Protein AF-A0A914PGG3-F1 (afdb_monomer_lite)

Organism: NCBI:txid227884

Foldseek 3Di:
DKDWDWDQDVNFIWIWIWDDPDPVGDIDTPRLPLPPQPSDSTRGPVSSVVSCVVVPDDPVNCCVPPVVD

Secondary structure (DSSP, 8-state):
-EEEEEEEETTEEEEEEEE-SSTTS--EE-GGGSTTSTTSSSEEHHHHHHHHGGG---HHHHHHHHS--

Sequence (69 aa):
MSVVELWDGDGKPYIKLWYSDNSSVPFRDITQYIGDCGGKDKCDFEQFKVRSQPYLATYDNIVERCEKL

pLDDT: mean 86.66, std 11.47, range [47.31, 97.75]

Radius of gyration: 14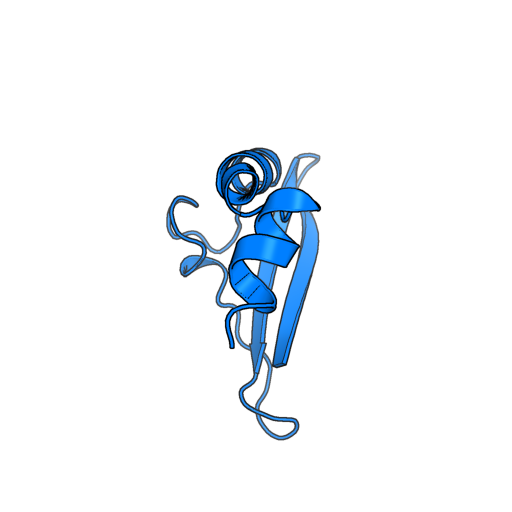.8 Å; chains: 1; bounding box: 31×26×36 Å

Structure (mmCIF, N/CA/C/O backbone):
data_AF-A0A914PGG3-F1
#
_entry.id   AF-A0A914PGG3-F1
#
loop_
_atom_site.group_PDB
_atom_site.id
_atom_site.type_sy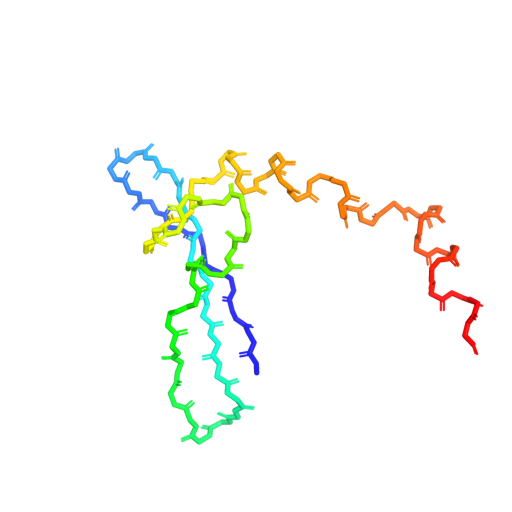mbol
_atom_site.label_atom_id
_atom_site.label_alt_id
_atom_site.label_comp_id
_atom_site.label_asym_id
_atom_site.label_entity_id
_atom_site.label_seq_id
_atom_site.pdbx_PDB_ins_code
_atom_site.Cartn_x
_atom_site.Cartn_y
_atom_site.Cartn_z
_atom_site.occupancy
_atom_site.B_iso_or_equiv
_atom_site.auth_seq_id
_atom_site.auth_comp_id
_atom_site.auth_asym_id
_atom_site.auth_atom_id
_atom_site.pdbx_PDB_model_num
ATOM 1 N N . MET A 1 1 ? -4.134 -4.913 -13.490 1.00 89.31 1 MET A N 1
ATOM 2 C CA . MET A 1 1 ? -4.481 -3.638 -12.832 1.00 89.31 1 MET A CA 1
ATOM 3 C C . MET A 1 1 ? -4.365 -3.806 -11.328 1.00 89.31 1 MET A C 1
ATOM 5 O O . MET A 1 1 ? -4.848 -4.802 -10.801 1.00 89.31 1 MET A O 1
ATOM 9 N N . SER A 1 2 ? -3.715 -2.866 -10.648 1.00 91.56 2 SER A N 1
ATOM 10 C CA . SER A 1 2 ? -3.647 -2.816 -9.185 1.00 91.56 2 SER A CA 1
ATOM 11 C C . SER A 1 2 ? -4.418 -1.612 -8.651 1.00 91.56 2 SER A C 1
ATOM 13 O O . SER A 1 2 ? -4.500 -0.581 -9.318 1.00 91.56 2 SER A O 1
ATOM 15 N N . VAL A 1 3 ? -4.973 -1.755 -7.450 1.00 95.12 3 VAL A N 1
ATOM 16 C CA . VAL A 1 3 ? -5.652 -0.690 -6.703 1.00 95.12 3 VAL A CA 1
ATOM 17 C C . VAL A 1 3 ? -5.099 -0.681 -5.283 1.00 95.12 3 VAL A C 1
ATOM 19 O O . VAL A 1 3 ? -4.966 -1.734 -4.661 1.00 95.12 3 VAL A O 1
ATOM 22 N N . VAL A 1 4 ? -4.764 0.508 -4.786 1.00 94.75 4 VAL A N 1
ATOM 23 C CA . VAL A 1 4 ? -4.334 0.735 -3.403 1.00 94.75 4 VAL A CA 1
ATOM 24 C C . VAL A 1 4 ? -5.459 1.461 -2.684 1.00 94.75 4 VAL A C 1
ATOM 26 O O . VAL A 1 4 ? -5.880 2.528 -3.124 1.00 94.75 4 VAL A O 1
ATOM 29 N N . GLU A 1 5 ? -5.933 0.891 -1.585 1.00 95.75 5 GLU A N 1
ATOM 30 C CA . GLU A 1 5 ? -7.021 1.450 -0.788 1.00 95.75 5 GLU A CA 1
ATOM 31 C C . GLU A 1 5 ? -6.525 1.826 0.606 1.00 95.75 5 GLU A C 1
ATOM 33 O O . GLU A 1 5 ? -5.771 1.074 1.226 1.00 95.75 5 GLU A O 1
ATOM 38 N N . LEU A 1 6 ? -6.990 2.970 1.107 1.00 96.25 6 LEU A N 1
ATOM 39 C CA . LEU A 1 6 ? -6.799 3.409 2.485 1.00 96.25 6 LEU A CA 1
ATOM 40 C C . LEU A 1 6 ? -8.103 3.185 3.254 1.00 96.25 6 LEU A C 1
ATOM 42 O O . LEU A 1 6 ? -9.146 3.716 2.876 1.00 96.25 6 LEU A O 1
ATOM 46 N N . TRP A 1 7 ? -8.026 2.415 4.332 1.00 94.81 7 TRP A N 1
ATOM 47 C CA . TRP A 1 7 ? -9.151 2.037 5.179 1.00 94.81 7 TRP A CA 1
ATOM 48 C C . TRP A 1 7 ? -8.970 2.581 6.591 1.00 94.81 7 TRP A C 1
ATOM 50 O O . TRP A 1 7 ? -7.842 2.702 7.065 1.00 94.81 7 TRP A O 1
ATOM 60 N N . ASP A 1 8 ? -10.077 2.839 7.283 1.00 93.56 8 ASP A N 1
ATOM 61 C CA . ASP A 1 8 ? -10.087 3.076 8.728 1.00 93.56 8 ASP A CA 1
ATOM 62 C C . ASP A 1 8 ? -10.413 1.764 9.462 1.00 93.56 8 ASP A C 1
ATOM 64 O O . ASP A 1 8 ? -11.396 1.089 9.145 1.00 93.56 8 ASP A O 1
ATOM 68 N N . GLY A 1 9 ? -9.553 1.357 10.397 1.00 86.19 9 GLY A N 1
ATOM 69 C CA . GLY A 1 9 ? -9.720 0.164 11.223 1.00 86.19 9 GLY A CA 1
ATOM 70 C C . GLY A 1 9 ? -9.701 0.529 12.696 1.00 86.19 9 GLY A C 1
ATOM 71 O O . GLY A 1 9 ? -8.627 0.620 13.285 1.00 86.19 9 GLY A O 1
ATOM 72 N N . ASP A 1 10 ? -10.878 0.727 13.287 1.00 86.69 10 ASP A N 1
ATOM 73 C CA . ASP A 1 10 ? -11.038 1.074 14.705 1.00 86.69 10 ASP A CA 1
ATOM 74 C C . ASP A 1 10 ? -10.165 2.277 15.130 1.00 86.69 10 ASP A C 1
ATOM 76 O O . ASP A 1 10 ? -9.537 2.277 16.192 1.00 86.69 10 ASP A O 1
ATOM 80 N N . GLY A 1 11 ? -10.080 3.300 14.269 1.00 88.38 11 GLY A N 1
ATOM 81 C CA . GLY A 1 11 ? -9.285 4.509 14.495 1.00 88.38 11 GLY A CA 1
ATOM 82 C C . GLY A 1 11 ? -7.805 4.378 14.125 1.00 88.38 11 GLY A C 1
ATOM 83 O O . GLY A 1 11 ? -7.031 5.308 14.364 1.00 88.38 11 GLY A O 1
ATOM 84 N N . LYS A 1 12 ? -7.387 3.244 13.549 1.00 90.38 12 LYS A N 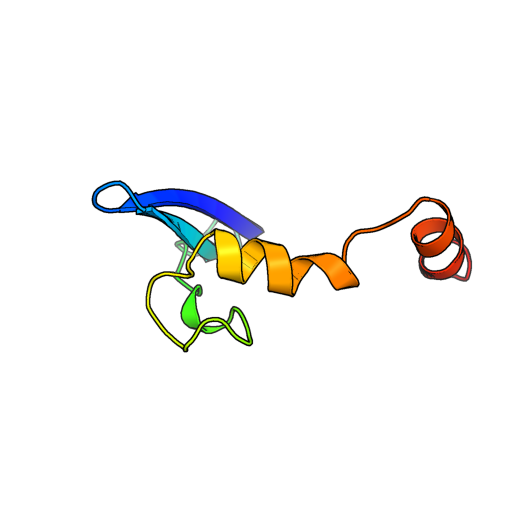1
ATOM 85 C CA . LYS A 1 12 ? -6.047 3.047 12.986 1.00 90.38 12 LYS A CA 1
ATOM 86 C C . LYS A 1 12 ? -6.138 2.829 11.476 1.00 90.38 12 LYS A C 1
ATOM 88 O O . LYS A 1 12 ? -6.675 1.805 11.043 1.00 90.38 12 LYS A O 1
ATOM 93 N N . PRO A 1 13 ? -5.609 3.755 10.660 1.00 95.00 13 PRO A N 1
ATOM 94 C CA . PRO A 1 13 ? -5.646 3.595 9.221 1.00 95.00 13 PRO A CA 1
ATOM 95 C C . PRO A 1 13 ? -4.749 2.442 8.761 1.00 95.00 13 PRO A C 1
ATOM 97 O O . PRO A 1 13 ? -3.660 2.219 9.296 1.00 95.00 13 PRO A O 1
ATOM 100 N N . TYR A 1 14 ? -5.188 1.729 7.729 1.00 94.69 14 TYR A N 1
ATOM 101 C CA . TYR A 1 14 ? -4.426 0.644 7.117 1.00 94.69 14 TYR A CA 1
ATOM 102 C C . TYR A 1 14 ? -4.627 0.600 5.602 1.00 94.69 14 TYR A C 1
ATOM 104 O O . TYR A 1 14 ? -5.610 1.103 5.060 1.00 94.69 14 TYR A O 1
ATOM 112 N N . ILE A 1 15 ? -3.669 -0.005 4.911 1.00 95.62 15 ILE A N 1
ATOM 113 C CA . ILE A 1 15 ? -3.646 -0.175 3.465 1.00 95.62 15 ILE A CA 1
ATOM 114 C C . ILE A 1 15 ? -4.103 -1.580 3.093 1.00 95.62 15 ILE A C 1
ATOM 116 O O . ILE A 1 15 ? -3.684 -2.567 3.712 1.00 95.62 15 ILE A O 1
ATOM 120 N N . LYS A 1 16 ? -4.910 -1.653 2.031 1.00 95.06 16 LYS A N 1
ATOM 121 C CA . LYS A 1 16 ? -5.149 -2.874 1.261 1.00 95.06 16 LYS A CA 1
ATOM 122 C C . LYS A 1 16 ? -4.654 -2.717 -0.166 1.00 95.06 16 LYS A C 1
ATOM 124 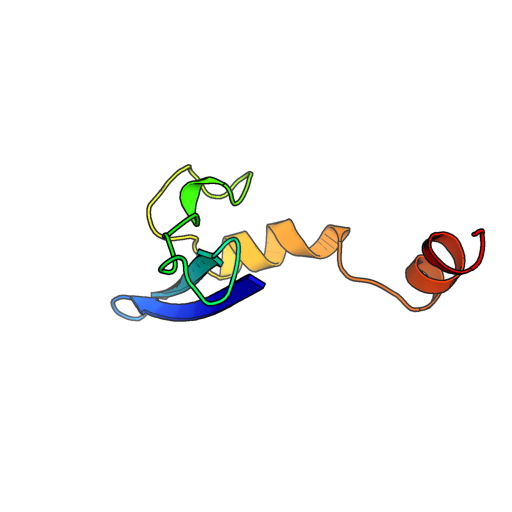O O . LYS A 1 16 ? -4.813 -1.661 -0.779 1.00 95.06 16 LYS A O 1
ATOM 129 N N . LEU A 1 17 ? -4.056 -3.780 -0.693 1.00 94.69 17 LEU A N 1
ATOM 130 C CA . LEU A 1 17 ? -3.630 -3.855 -2.083 1.00 94.69 17 LEU A CA 1
ATOM 131 C C . LEU A 1 17 ? -4.445 -4.926 -2.794 1.00 94.69 17 LEU A C 1
ATOM 133 O O . LEU A 1 17 ? -4.410 -6.098 -2.424 1.00 94.69 17 LEU A O 1
ATOM 137 N N . TRP A 1 18 ? -5.126 -4.516 -3.854 1.00 95.88 18 TRP A N 1
ATOM 138 C CA . TRP A 1 18 ? -5.916 -5.399 -4.693 1.00 95.88 18 TRP A CA 1
ATOM 139 C C . TRP A 1 18 ? -5.299 -5.496 -6.072 1.00 95.88 18 TRP A C 1
ATOM 141 O O . TRP A 1 18 ? -4.762 -4.524 -6.609 1.00 95.88 18 TRP A O 1
ATOM 151 N N . TYR A 1 19 ? -5.407 -6.673 -6.674 1.00 96.56 19 TYR A N 1
ATOM 152 C CA . TYR A 1 19 ? -4.910 -6.900 -8.019 1.00 96.56 19 TYR A CA 1
ATOM 153 C C . TYR A 1 19 ? -5.870 -7.743 -8.841 1.00 96.56 19 TYR A C 1
ATOM 155 O O . TYR A 1 19 ? -6.472 -8.689 -8.345 1.00 96.56 19 TYR A O 1
ATOM 163 N N . SER A 1 20 ? -5.980 -7.403 -10.116 1.00 97.75 20 SER A N 1
ATOM 164 C CA . SER A 1 20 ? -6.651 -8.199 -11.134 1.00 97.75 20 SER A CA 1
ATOM 165 C C . SER A 1 20 ? -5.760 -8.261 -12.372 1.00 97.75 20 SER A C 1
ATOM 167 O O . SER A 1 20 ? -5.177 -7.250 -12.766 1.00 97.75 20 SER A O 1
ATOM 169 N N . ASP A 1 21 ? -5.644 -9.426 -13.007 1.00 96.44 21 ASP A N 1
ATOM 170 C CA . ASP A 1 21 ? -4.812 -9.586 -14.204 1.00 96.44 21 ASP A CA 1
ATOM 171 C C . ASP A 1 21 ? -5.386 -8.801 -15.398 1.00 96.44 21 ASP A C 1
ATOM 173 O O . ASP A 1 21 ? -4.635 -8.239 -16.193 1.00 96.44 21 ASP A O 1
ATOM 177 N N . ASN A 1 22 ? -6.717 -8.717 -15.513 1.00 95.50 22 ASN A N 1
ATOM 178 C CA . ASN A 1 22 ? -7.430 -8.042 -16.603 1.00 95.50 22 ASN A CA 1
ATOM 179 C C . ASN A 1 22 ? -8.911 -7.795 -16.247 1.00 95.50 22 ASN A C 1
ATOM 181 O O . ASN A 1 22 ? -9.405 -8.275 -15.234 1.00 95.50 22 ASN A O 1
ATOM 185 N N . SER A 1 23 ? -9.650 -7.089 -17.108 1.00 94.25 23 SER A N 1
ATOM 186 C CA . SER A 1 23 ? -11.055 -6.714 -16.865 1.00 94.25 23 SER A CA 1
ATOM 187 C C . SER A 1 23 ? -12.027 -7.886 -16.674 1.00 94.25 23 SER A C 1
ATOM 189 O O . SER A 1 23 ? -13.136 -7.670 -16.198 1.00 94.25 23 SER A O 1
ATOM 191 N N . SER A 1 24 ? -11.638 -9.107 -17.048 1.00 96.19 24 SER A N 1
ATOM 192 C CA . SER A 1 24 ? -12.469 -10.311 -16.920 1.00 96.19 24 SER A CA 1
ATOM 193 C C . SER A 1 24 ? -12.178 -11.122 -15.650 1.00 96.19 24 SER A C 1
ATOM 195 O O . SER A 1 24 ? -12.914 -12.057 -15.350 1.00 96.19 24 SER A O 1
ATOM 197 N N . VAL A 1 25 ? -11.120 -10.792 -14.901 1.00 96.00 25 VAL A N 1
ATOM 198 C CA . VAL A 1 25 ? -10.728 -11.485 -13.663 1.00 96.00 25 VAL A CA 1
ATOM 199 C C . VAL A 1 25 ? -11.093 -10.606 -12.460 1.00 96.00 25 VAL A C 1
ATOM 201 O O . VAL A 1 25 ? -10.770 -9.414 -12.466 1.00 96.00 25 VAL A O 1
ATOM 204 N N . PRO A 1 26 ? -11.751 -11.135 -11.411 1.00 96.56 26 PRO A N 1
ATOM 205 C CA . PRO A 1 26 ? -12.061 -10.345 -10.225 1.00 96.56 26 PRO A CA 1
ATOM 206 C C . PRO A 1 26 ? -10.787 -9.913 -9.490 1.00 96.56 26 PRO A C 1
ATOM 208 O O . PRO A 1 26 ? -9.747 -10.574 -9.548 1.00 96.56 26 PRO A O 1
ATOM 211 N N . PHE A 1 27 ? -10.881 -8.802 -8.763 1.00 97.00 27 PHE A N 1
ATOM 212 C CA . PHE A 1 27 ? -9.806 -8.372 -7.878 1.00 97.00 27 PHE A CA 1
ATOM 213 C C . PHE A 1 27 ? -9.604 -9.378 -6.739 1.00 97.00 27 PHE A C 1
ATOM 215 O O . PHE A 1 27 ? -10.562 -9.868 -6.144 1.00 97.00 27 PHE A O 1
ATOM 222 N N . ARG A 1 28 ? -8.339 -9.659 -6.427 1.00 95.50 28 ARG A N 1
ATOM 223 C CA . ARG A 1 28 ? -7.905 -10.464 -5.282 1.00 95.50 28 ARG A CA 1
ATOM 224 C C . ARG A 1 28 ? -7.094 -9.611 -4.317 1.00 95.50 28 ARG A C 1
ATOM 226 O O . ARG A 1 28 ? -6.303 -8.773 -4.758 1.00 95.50 28 ARG A O 1
ATOM 233 N N . ASP A 1 29 ? -7.305 -9.834 -3.022 1.00 94.50 29 ASP A N 1
ATOM 234 C CA . ASP A 1 29 ? -6.515 -9.203 -1.965 1.00 94.50 29 ASP A CA 1
ATOM 235 C C . ASP A 1 29 ? -5.100 -9.786 -2.013 1.00 94.50 29 ASP A C 1
ATOM 237 O O . ASP A 1 29 ? -4.897 -10.999 -1.919 1.00 94.50 29 ASP A O 1
ATOM 241 N N . ILE A 1 30 ? -4.124 -8.911 -2.221 1.00 94.19 30 ILE A N 1
ATOM 242 C CA . ILE A 1 30 ? -2.705 -9.245 -2.267 1.00 94.19 30 ILE A CA 1
ATOM 243 C C . ILE A 1 30 ? -1.905 -8.457 -1.225 1.00 94.19 30 ILE A C 1
ATOM 245 O O . ILE A 1 30 ? -0.684 -8.345 -1.333 1.00 94.19 30 ILE A O 1
ATOM 249 N N . THR A 1 31 ? -2.574 -7.926 -0.198 1.00 94.31 31 THR A N 1
ATOM 250 C CA . THR A 1 31 ? -1.966 -7.119 0.874 1.00 94.31 31 THR A CA 1
ATOM 251 C C . THR A 1 31 ? -0.811 -7.852 1.558 1.00 94.31 31 THR A C 1
ATOM 253 O O . THR A 1 31 ? 0.214 -7.250 1.865 1.00 94.31 31 THR A O 1
ATOM 256 N N . GLN A 1 32 ? -0.908 -9.175 1.679 1.00 92.38 32 GLN A N 1
ATOM 257 C CA . GLN A 1 32 ? 0.144 -10.043 2.219 1.00 92.38 32 GLN A CA 1
ATOM 258 C C . GLN A 1 32 ? 1.488 -9.979 1.466 1.00 92.38 32 GLN A C 1
ATOM 260 O O . GLN A 1 32 ? 2.519 -10.327 2.036 1.00 92.38 32 GLN A O 1
ATOM 265 N N . TYR A 1 33 ? 1.501 -9.540 0.200 1.00 91.56 33 TYR A N 1
ATOM 266 C CA . TYR A 1 33 ? 2.729 -9.377 -0.590 1.00 91.56 33 TYR A CA 1
ATOM 267 C C . TYR A 1 33 ? 3.369 -7.998 -0.427 1.00 91.56 33 TYR A C 1
ATOM 269 O O . TYR A 1 33 ? 4.427 -7.731 -1.002 1.00 91.56 33 TYR A O 1
ATOM 277 N N . ILE A 1 34 ? 2.774 -7.111 0.373 1.00 90.88 34 ILE A N 1
ATOM 278 C CA . ILE A 1 34 ? 3.456 -5.908 0.834 1.00 90.88 34 ILE A CA 1
ATOM 279 C C . ILE A 1 34 ? 4.573 -6.368 1.781 1.00 90.88 34 ILE A C 1
ATOM 281 O O . ILE A 1 34 ? 4.346 -6.634 2.962 1.00 90.88 34 ILE A O 1
ATOM 285 N N . GLY A 1 35 ? 5.787 -6.485 1.228 1.00 86.12 35 GLY A N 1
ATOM 286 C CA . GLY A 1 35 ? 6.998 -6.814 1.980 1.00 86.12 35 GLY A CA 1
ATOM 287 C C . GLY A 1 35 ? 7.144 -5.922 3.208 1.00 86.12 35 GLY A C 1
ATOM 288 O O . GLY A 1 35 ? 6.680 -4.781 3.198 1.00 86.12 35 GLY A O 1
ATOM 289 N N . ASP A 1 36 ? 7.726 -6.469 4.270 1.00 83.88 36 ASP A N 1
ATOM 290 C CA . ASP A 1 36 ? 7.892 -5.800 5.562 1.00 83.88 36 ASP A CA 1
ATOM 291 C C . ASP A 1 36 ? 6.587 -5.305 6.199 1.00 83.88 36 ASP A C 1
ATOM 293 O O . ASP A 1 36 ? 6.641 -4.441 7.064 1.00 83.88 36 ASP A O 1
ATOM 297 N N . CYS A 1 37 ? 5.424 -5.856 5.818 1.00 84.31 37 CYS A N 1
ATOM 298 C CA . CYS A 1 37 ? 4.126 -5.559 6.435 1.00 84.31 37 CYS A CA 1
ATOM 299 C C . CYS A 1 37 ? 3.468 -6.778 7.109 1.00 84.31 37 CYS A C 1
ATOM 301 O O . CYS A 1 37 ? 2.252 -6.961 7.101 1.00 84.31 37 CYS A O 1
ATOM 303 N N . GLY A 1 38 ? 4.296 -7.642 7.708 1.00 69.50 38 GLY A N 1
ATOM 304 C CA . GLY A 1 38 ? 3.864 -8.691 8.641 1.00 69.50 38 GLY A CA 1
ATOM 305 C C . GLY A 1 38 ? 3.010 -9.826 8.060 1.00 69.50 38 GLY A C 1
ATOM 306 O O . GLY A 1 38 ? 2.513 -10.631 8.843 1.00 69.50 38 GLY A O 1
ATOM 307 N N . GLY A 1 39 ? 2.830 -9.903 6.735 1.00 64.38 39 GLY A N 1
ATOM 308 C CA . GLY A 1 39 ? 2.110 -10.993 6.061 1.00 64.38 39 GLY A CA 1
ATOM 309 C C . GLY A 1 39 ? 0.619 -11.085 6.408 1.00 64.38 39 GLY A C 1
ATOM 310 O O . GLY A 1 39 ? 0.051 -12.172 6.356 1.00 64.38 39 GLY A O 1
ATOM 311 N N . LYS A 1 40 ? -0.003 -9.970 6.810 1.00 70.25 40 LYS A N 1
ATOM 312 C CA . LYS A 1 40 ? -1.411 -9.913 7.230 1.00 70.25 40 LYS A CA 1
ATOM 313 C C . LYS A 1 40 ? -2.330 -9.450 6.094 1.00 70.25 40 LYS A C 1
ATOM 315 O O . LYS A 1 40 ? -1.886 -8.910 5.084 1.00 70.25 40 LYS A O 1
ATOM 320 N N . ASP A 1 41 ? -3.631 -9.614 6.310 1.00 84.44 41 ASP A N 1
ATOM 321 C CA . ASP A 1 41 ? -4.735 -9.097 5.486 1.00 84.44 41 ASP A CA 1
ATOM 322 C C . ASP A 1 41 ? -4.866 -7.559 5.515 1.00 84.44 41 ASP A C 1
ATOM 324 O O . ASP A 1 41 ? -5.716 -6.982 4.833 1.00 84.44 41 ASP A O 1
ATOM 328 N N . LYS A 1 42 ? -4.041 -6.893 6.329 1.00 90.00 42 LYS A N 1
ATOM 329 C CA . LYS A 1 42 ? -3.980 -5.443 6.512 1.00 90.00 42 LYS A CA 1
ATOM 330 C C . LYS A 1 42 ? -2.531 -5.015 6.668 1.00 90.00 42 LYS A C 1
ATOM 332 O O . LYS A 1 42 ? -1.780 -5.653 7.407 1.00 90.00 42 LYS A O 1
ATOM 337 N N . CYS A 1 43 ? -2.169 -3.903 6.040 1.00 93.56 43 CYS A N 1
ATOM 338 C CA . CYS A 1 43 ? -0.878 -3.267 6.252 1.00 93.56 43 CYS A CA 1
ATOM 339 C C . CYS A 1 43 ? -1.053 -1.954 7.017 1.00 93.56 43 CYS A C 1
ATOM 341 O O . CYS A 1 43 ? -1.754 -1.070 6.542 1.00 93.56 43 CYS A O 1
ATOM 343 N N . ASP A 1 44 ? -0.443 -1.815 8.194 1.00 93.81 44 ASP A N 1
ATOM 344 C CA . ASP A 1 44 ? -0.523 -0.572 8.970 1.00 93.81 44 ASP A CA 1
ATOM 345 C C . ASP A 1 44 ? -0.038 0.630 8.140 1.00 93.81 44 ASP A C 1
ATOM 347 O O . ASP A 1 44 ? 0.960 0.540 7.419 1.00 93.81 44 ASP A O 1
ATOM 351 N N . PHE A 1 45 ? -0.760 1.751 8.206 1.00 93.81 45 PHE A N 1
ATOM 352 C CA . PHE A 1 45 ? -0.466 2.907 7.362 1.00 93.81 45 PHE A CA 1
ATOM 353 C C . PHE A 1 45 ? 0.894 3.548 7.662 1.00 93.81 45 PHE A C 1
ATOM 355 O O . PHE A 1 45 ? 1.609 3.930 6.732 1.00 93.81 45 PHE A O 1
ATOM 362 N N . GLU A 1 46 ? 1.289 3.646 8.933 1.00 92.25 46 GLU A N 1
ATOM 363 C CA . GLU A 1 46 ? 2.586 4.222 9.298 1.00 92.25 46 GLU A CA 1
ATOM 364 C C . GLU A 1 46 ? 3.729 3.299 8.875 1.00 92.25 46 GLU A C 1
ATOM 366 O O . GLU A 1 46 ? 4.720 3.756 8.301 1.00 92.25 46 GLU A O 1
ATOM 371 N N . GLN A 1 47 ? 3.553 1.988 9.038 1.00 92.31 47 GLN A N 1
ATOM 372 C CA . GLN A 1 47 ? 4.495 0.998 8.521 1.00 92.31 47 GLN A CA 1
ATOM 373 C C . GLN A 1 47 ? 4.624 1.071 6.994 1.00 92.31 47 GLN A C 1
ATOM 375 O O . GLN A 1 47 ? 5.739 1.102 6.465 1.00 92.31 47 GLN A O 1
ATOM 380 N N . PHE A 1 48 ? 3.501 1.162 6.276 1.00 92.81 48 PHE A N 1
ATOM 381 C CA . PHE A 1 48 ? 3.486 1.314 4.823 1.00 92.81 48 PHE A CA 1
ATOM 382 C C . PHE A 1 48 ? 4.232 2.576 4.374 1.00 92.81 48 PHE A C 1
ATOM 384 O O . PHE A 1 48 ? 5.012 2.519 3.418 1.00 92.81 48 PHE A O 1
ATOM 391 N N . LYS A 1 49 ? 4.031 3.706 5.066 1.00 92.50 49 LYS A N 1
ATOM 392 C CA . LYS A 1 49 ? 4.730 4.969 4.789 1.00 92.50 49 LYS A CA 1
ATOM 393 C C . LYS A 1 49 ? 6.234 4.825 4.958 1.00 92.50 49 LYS A C 1
ATOM 395 O O . LYS A 1 49 ? 6.960 5.109 4.009 1.00 92.50 49 LYS A O 1
ATOM 400 N N . VAL A 1 50 ? 6.695 4.361 6.122 1.00 93.31 50 VAL A N 1
ATOM 401 C CA . VAL A 1 50 ? 8.129 4.190 6.414 1.00 93.31 50 VAL A CA 1
ATOM 402 C C . VAL A 1 50 ? 8.777 3.259 5.391 1.00 93.31 50 VAL A C 1
ATOM 404 O O . VAL A 1 50 ? 9.789 3.615 4.793 1.00 93.31 50 VAL A O 1
ATOM 407 N N . ARG A 1 51 ? 8.145 2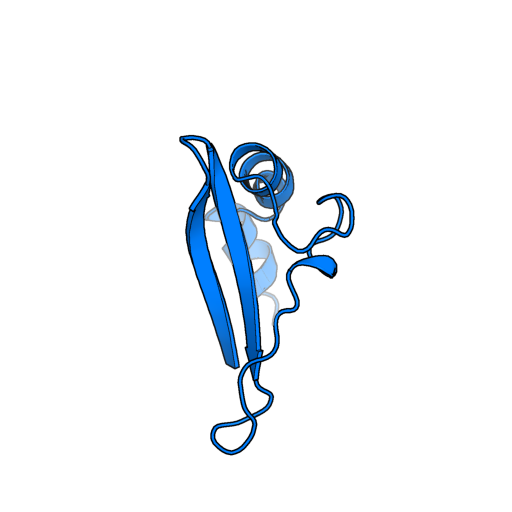.115 5.100 1.00 91.88 51 ARG A N 1
ATOM 408 C CA . ARG A 1 51 ? 8.615 1.177 4.072 1.00 91.88 51 ARG A CA 1
ATOM 409 C C . ARG A 1 51 ? 8.725 1.825 2.692 1.00 91.88 51 ARG A C 1
ATOM 411 O O . ARG A 1 51 ? 9.624 1.496 1.928 1.00 91.88 51 ARG A O 1
ATOM 418 N N . SER A 1 52 ? 7.785 2.698 2.340 1.00 90.56 52 SER A N 1
ATOM 419 C CA . SER A 1 52 ? 7.704 3.287 1.000 1.00 90.56 52 SER A CA 1
ATOM 420 C C . SER A 1 52 ? 8.671 4.456 0.793 1.00 90.56 52 SER A C 1
ATOM 422 O O . SER A 1 52 ? 8.973 4.781 -0.353 1.00 90.56 52 SER A O 1
ATOM 424 N N . GLN A 1 53 ? 9.200 5.059 1.867 1.00 90.25 53 GLN A N 1
ATOM 425 C CA . GLN A 1 53 ? 10.103 6.215 1.793 1.00 90.25 53 GLN A CA 1
ATOM 426 C C . GLN A 1 53 ? 11.311 6.030 0.857 1.00 90.25 53 GLN A C 1
ATOM 428 O O . GLN A 1 53 ? 11.540 6.924 0.045 1.00 90.25 53 GLN A O 1
ATOM 433 N N . PRO A 1 54 ? 12.054 4.903 0.875 1.00 86.56 54 PRO A N 1
ATOM 434 C CA . PRO A 1 54 ? 13.207 4.708 -0.012 1.00 86.56 54 PRO A CA 1
ATOM 435 C C . PRO A 1 54 ? 12.847 4.645 -1.504 1.00 86.56 54 PRO A C 1
ATOM 437 O O . PRO A 1 54 ? 13.721 4.772 -2.360 1.00 86.56 54 PRO A O 1
ATOM 440 N N . TYR A 1 55 ? 11.569 4.423 -1.820 1.00 84.62 55 TYR A N 1
ATOM 441 C CA . TYR A 1 55 ? 11.049 4.334 -3.183 1.00 84.62 55 TYR A CA 1
ATOM 442 C C . TYR A 1 55 ? 10.377 5.631 -3.639 1.00 84.62 55 TYR A C 1
ATOM 444 O O . TYR A 1 55 ? 9.926 5.704 -4.782 1.00 84.62 55 TYR A O 1
ATOM 452 N N . LEU A 1 56 ? 10.293 6.647 -2.768 1.00 83.50 56 LEU A N 1
ATOM 453 C CA . LEU A 1 56 ? 9.781 7.952 -3.154 1.00 83.50 56 LEU A CA 1
ATOM 454 C C . LEU A 1 56 ? 10.696 8.543 -4.219 1.00 83.50 56 LEU A C 1
ATOM 456 O O . LEU A 1 56 ? 11.895 8.753 -4.029 1.00 83.50 56 LEU A O 1
ATOM 460 N N . ALA A 1 57 ? 10.090 8.781 -5.368 1.00 78.06 57 ALA A N 1
ATOM 461 C CA . ALA A 1 57 ? 10.767 9.334 -6.507 1.00 78.06 57 ALA A CA 1
ATOM 462 C C . ALA A 1 57 ? 11.036 10.821 -6.228 1.00 78.06 57 ALA A C 1
ATOM 464 O O . ALA A 1 57 ? 10.112 11.629 -6.148 1.00 78.06 57 ALA A O 1
ATOM 465 N N . THR A 1 58 ? 12.300 11.176 -6.018 1.00 79.00 58 THR A N 1
ATOM 466 C CA . THR A 1 58 ? 12.747 12.572 -6.048 1.00 79.00 58 THR A CA 1
ATOM 467 C C . THR A 1 58 ? 13.019 12.968 -7.495 1.00 79.00 58 THR A C 1
ATOM 469 O O . THR A 1 58 ? 13.247 12.098 -8.336 1.00 79.00 58 THR A O 1
ATOM 472 N N . TYR A 1 59 ? 13.006 14.268 -7.796 1.00 69.38 59 TYR A N 1
ATOM 473 C CA . TYR A 1 59 ? 13.337 14.765 -9.136 1.00 69.38 59 TYR A CA 1
ATOM 474 C C . TYR A 1 59 ? 14.670 14.182 -9.640 1.00 69.38 59 TYR A C 1
ATOM 476 O O . TYR A 1 59 ? 14.723 13.605 -10.724 1.00 69.38 59 TYR A O 1
ATOM 484 N N . ASP A 1 60 ? 15.696 14.208 -8.788 1.00 70.25 60 ASP A N 1
ATOM 485 C CA . ASP A 1 60 ? 17.023 13.666 -9.095 1.00 70.25 60 ASP A CA 1
ATOM 486 C C . ASP A 1 60 ? 16.994 12.146 -9.349 1.00 70.25 60 ASP A C 1
ATOM 488 O O . ASP A 1 60 ? 17.585 11.662 -10.316 1.00 70.25 60 ASP A O 1
ATOM 492 N N . ASN A 1 61 ? 16.238 11.386 -8.543 1.00 69.62 61 ASN A N 1
ATOM 493 C CA . ASN A 1 61 ? 16.130 9.930 -8.687 1.00 69.62 61 ASN A CA 1
ATOM 494 C C . ASN A 1 61 ? 15.319 9.507 -9.924 1.00 69.62 61 ASN A C 1
ATOM 496 O O . ASN A 1 61 ? 15.544 8.418 -10.448 1.00 69.62 61 ASN A O 1
ATOM 500 N N . ILE A 1 62 ? 14.353 10.316 -10.375 1.00 72.62 62 ILE A N 1
ATOM 501 C CA . ILE A 1 62 ? 13.560 10.024 -11.581 1.00 72.62 62 ILE A CA 1
ATOM 502 C C . ILE A 1 62 ? 14.421 10.196 -12.826 1.00 72.62 62 ILE A C 1
ATOM 504 O O . ILE A 1 62 ? 14.450 9.297 -13.662 1.00 72.62 62 ILE A O 1
ATOM 508 N N . VAL A 1 63 ? 15.138 11.316 -12.929 1.00 69.12 63 VAL A N 1
ATOM 509 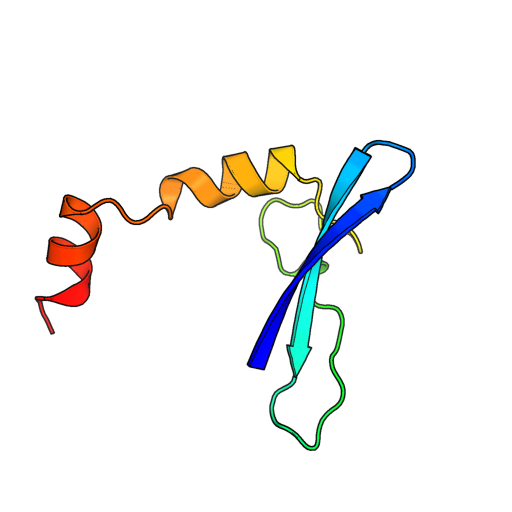C CA . VAL A 1 63 ? 16.022 11.606 -14.066 1.00 69.12 63 VAL A CA 1
ATOM 510 C C . VAL A 1 63 ? 17.090 10.518 -14.197 1.00 69.12 63 VAL A C 1
ATOM 512 O O . VAL A 1 63 ? 17.264 9.946 -15.271 1.00 69.12 63 VAL A O 1
ATOM 515 N N . GLU A 1 64 ? 17.736 10.133 -13.092 1.00 70.62 64 GLU A N 1
ATOM 516 C CA . GLU A 1 64 ? 18.751 9.075 -13.117 1.00 70.62 64 GLU A CA 1
ATOM 517 C C . GLU A 1 64 ? 18.192 7.710 -13.563 1.00 70.62 64 GLU A C 1
ATOM 519 O O . GLU A 1 64 ? 18.854 6.989 -14.314 1.00 70.62 64 GLU A O 1
ATOM 524 N N . ARG A 1 65 ? 16.991 7.341 -13.095 1.00 65.31 65 ARG A N 1
ATOM 525 C CA . ARG A 1 65 ? 16.421 5.998 -13.298 1.00 65.31 65 ARG A CA 1
ATOM 526 C C . ARG A 1 65 ? 15.625 5.840 -14.590 1.00 65.31 65 ARG A C 1
ATOM 528 O O . ARG A 1 65 ? 15.532 4.718 -15.081 1.00 65.31 65 ARG A O 1
ATOM 535 N N . CYS A 1 66 ? 15.038 6.912 -15.115 1.00 72.25 66 CYS A N 1
ATOM 536 C CA . CYS A 1 66 ? 14.093 6.839 -16.231 1.00 72.25 66 CYS A CA 1
ATOM 537 C C . CYS A 1 66 ? 14.635 7.417 -17.546 1.00 72.25 66 CYS A C 1
ATOM 539 O O . CYS A 1 66 ? 14.144 7.017 -18.595 1.00 72.25 66 CYS A O 1
ATOM 541 N N . GLU A 1 67 ? 15.634 8.308 -17.526 1.00 62.44 67 GLU A N 1
ATOM 542 C CA . GLU A 1 67 ? 16.169 8.933 -18.754 1.00 62.44 67 GLU A CA 1
ATOM 543 C C . GLU A 1 67 ? 17.411 8.225 -19.329 1.00 62.44 67 GLU A C 1
ATOM 545 O O . GLU A 1 67 ? 17.925 8.622 -20.371 1.00 62.44 67 GLU A O 1
ATOM 550 N N . LYS A 1 68 ? 17.893 7.149 -18.690 1.00 55.69 68 LYS A N 1
ATOM 551 C CA . LYS A 1 68 ? 18.969 6.280 -19.214 1.00 55.69 68 LYS A CA 1
ATOM 552 C C . LYS A 1 68 ? 18.457 5.034 -19.961 1.00 55.69 68 LYS A C 1
ATOM 554 O O . LYS A 1 68 ? 19.144 4.012 -19.976 1.00 55.69 68 LYS A O 1
ATOM 559 N N . LEU A 1 69 ? 17.264 5.103 -20.551 1.00 47.31 69 LEU A N 1
ATOM 560 C CA . LEU A 1 69 ? 16.700 4.069 -21.433 1.00 47.31 69 LEU A CA 1
ATOM 561 C C . LEU A 1 69 ? 16.732 4.540 -22.888 1.00 47.31 69 LEU A C 1
ATOM 563 O O . LEU A 1 69 ? 16.989 3.680 -23.758 1.00 47.31 69 LEU A O 1
#

InterPro domains:
  IPR029033 Histidine phosphatase superfamily [G3DSA:3.40.50.1240] (1-69)
  IPR029033 Histidine phosphatase superfamily [SSF53254] (3-66)